Protein AF-Q0Q019-F1 (afdb_monomer_lite)

Organism: Antheraea mylitta (NCBI:txid34739)

Structure (mmCIF, N/CA/C/O backbone):
data_AF-Q0Q019-F1
#
_entry.id   AF-Q0Q019-F1
#
loop_
_atom_site.group_PDB
_atom_site.id
_atom_site.type_symbol
_atom_site.label_atom_id
_atom_site.label_alt_id
_atom_site.label_comp_id
_atom_site.label_asym_id
_atom_site.label_entity_id
_atom_site.label_seq_id
_atom_site.pdbx_PDB_ins_code
_atom_site.Cartn_x
_atom_site.Cartn_y
_atom_site.Cartn_z
_atom_site.occupancy
_atom_site.B_iso_or_equiv
_atom_site.auth_seq_id
_atom_site.auth_comp_id
_atom_site.auth_asym_id
_atom_site.auth_atom_id
_atom_site.pdbx_PDB_model_num
ATOM 1 N N . LYS A 1 1 ? 12.569 -36.682 27.416 1.00 55.84 1 LYS A N 1
ATOM 2 C CA . LYS A 1 1 ? 12.228 -35.273 27.758 1.00 55.84 1 LYS A CA 1
ATOM 3 C C . LYS A 1 1 ? 13.368 -34.296 27.445 1.00 55.84 1 LYS A C 1
ATOM 5 O O . LYS A 1 1 ? 13.055 -33.214 26.987 1.00 55.84 1 LYS A O 1
ATOM 10 N N . ARG A 1 2 ? 14.652 -34.669 27.618 1.00 59.09 2 ARG A N 1
ATOM 11 C CA . ARG A 1 2 ? 15.807 -33.820 27.249 1.00 59.09 2 ARG A CA 1
ATOM 12 C C . ARG A 1 2 ? 15.999 -33.623 25.734 1.00 59.09 2 ARG A C 1
ATOM 14 O O . ARG A 1 2 ? 16.286 -32.507 25.335 1.00 59.09 2 ARG A O 1
ATOM 21 N N . ASP A 1 3 ? 15.743 -34.635 24.900 1.00 66.19 3 ASP A N 1
ATOM 22 C CA . ASP A 1 3 ? 15.914 -34.504 23.437 1.00 66.19 3 ASP A CA 1
ATOM 23 C C . ASP A 1 3 ? 14.976 -33.488 22.771 1.00 66.19 3 ASP A C 1
ATOM 25 O O . ASP A 1 3 ? 15.359 -32.805 21.828 1.00 66.19 3 ASP A O 1
ATOM 29 N N . VAL A 1 4 ? 13.747 -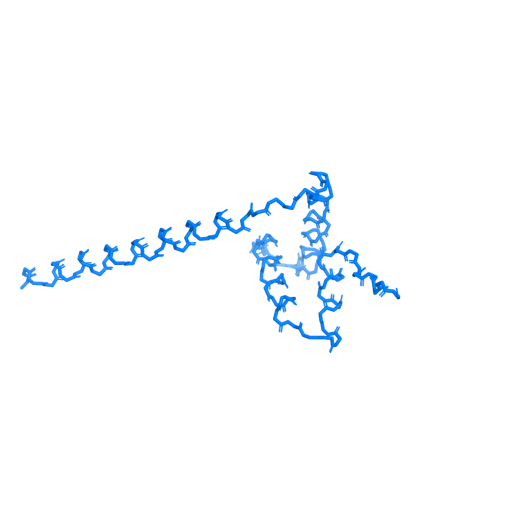33.348 23.275 1.00 68.56 4 VAL A N 1
ATOM 30 C CA . VAL A 1 4 ? 12.730 -32.476 22.662 1.00 68.56 4 VAL A CA 1
ATOM 31 C C . VAL A 1 4 ? 13.080 -30.995 22.834 1.00 68.56 4 VAL A C 1
ATOM 33 O O . VAL A 1 4 ? 12.882 -30.213 21.909 1.00 68.56 4 VAL A O 1
ATOM 36 N N . GLU A 1 5 ? 13.650 -30.604 23.977 1.00 72.69 5 GLU A N 1
ATOM 37 C CA . GLU A 1 5 ? 14.054 -29.209 24.203 1.00 72.69 5 GLU A CA 1
ATOM 38 C C . GLU A 1 5 ? 15.286 -28.819 23.385 1.00 72.69 5 GLU A C 1
ATOM 40 O O . GLU A 1 5 ? 15.359 -27.704 22.872 1.00 72.69 5 GLU A O 1
ATOM 45 N N . THR A 1 6 ? 16.222 -29.751 23.182 1.00 75.19 6 THR A N 1
ATOM 46 C CA . THR A 1 6 ? 17.375 -29.533 22.299 1.00 75.19 6 THR A CA 1
ATOM 47 C C . THR A 1 6 ? 16.938 -29.356 20.843 1.00 75.19 6 THR A C 1
ATOM 49 O O . THR A 1 6 ? 17.438 -28.464 20.157 1.00 75.19 6 THR A O 1
ATOM 52 N N . ILE A 1 7 ? 15.957 -30.143 20.385 1.00 76.56 7 ILE A N 1
ATOM 53 C CA . ILE A 1 7 ? 15.365 -29.986 19.050 1.00 76.56 7 ILE A CA 1
ATOM 54 C C . ILE A 1 7 ? 14.662 -28.629 18.936 1.00 76.56 7 ILE A C 1
ATOM 56 O O . ILE A 1 7 ? 14.887 -27.909 17.967 1.00 76.56 7 ILE A O 1
ATOM 60 N N . TYR A 1 8 ? 13.874 -28.233 19.938 1.00 78.12 8 TYR A N 1
ATOM 61 C CA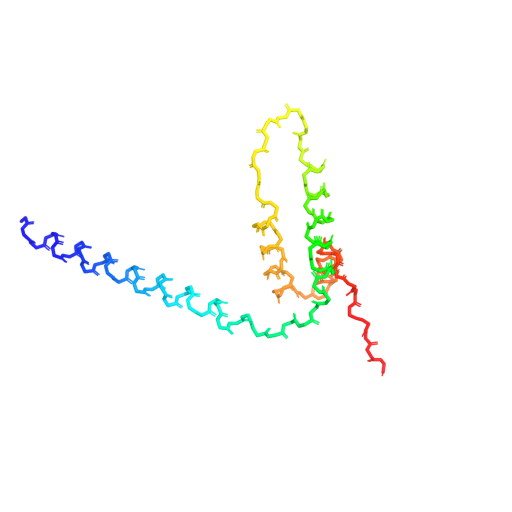 . TYR A 1 8 ? 13.165 -26.953 19.917 1.00 78.12 8 TYR A CA 1
ATOM 62 C C . TYR A 1 8 ? 14.125 -25.762 19.830 1.00 78.12 8 TYR A C 1
ATOM 64 O O . TYR A 1 8 ? 13.926 -24.859 19.021 1.00 78.12 8 TYR A O 1
ATOM 72 N N . HIS A 1 9 ? 15.213 -25.788 20.602 1.00 78.94 9 HIS A N 1
ATOM 73 C CA . HIS A 1 9 ? 16.217 -24.727 20.584 1.00 78.94 9 HIS A CA 1
ATOM 74 C C . HIS A 1 9 ? 16.989 -24.668 19.253 1.00 78.94 9 HIS A C 1
ATOM 76 O O . HIS A 1 9 ? 17.357 -23.587 18.791 1.00 78.94 9 HIS A O 1
ATOM 82 N N . SER A 1 10 ? 17.215 -25.820 18.613 1.00 82.56 10 SER A N 1
ATOM 83 C CA . SER A 1 10 ? 17.845 -25.900 17.291 1.00 82.56 10 SER A CA 1
ATOM 84 C C . SER A 1 10 ? 16.937 -25.333 16.195 1.00 82.56 10 SER A C 1
ATOM 86 O O . SER A 1 10 ? 17.381 -24.516 15.388 1.00 82.56 10 SER A O 1
ATOM 88 N N . VAL A 1 11 ? 15.647 -25.684 16.218 1.00 85.19 11 VAL A N 1
ATOM 89 C CA . VAL A 1 11 ? 14.644 -25.151 15.284 1.00 85.19 11 VAL A CA 1
ATOM 90 C C . VAL A 1 11 ? 14.444 -23.650 15.498 1.00 85.19 11 VAL A C 1
ATOM 92 O O . VAL A 1 11 ? 14.421 -22.897 14.528 1.00 85.19 11 VAL A O 1
ATOM 95 N N . ALA A 1 12 ? 14.374 -23.189 16.748 1.00 86.62 12 ALA A N 1
ATOM 96 C CA . ALA A 1 12 ? 14.251 -21.770 17.071 1.00 86.62 12 ALA A CA 1
ATOM 97 C C . ALA A 1 12 ? 15.443 -20.954 16.544 1.00 86.62 12 ALA A C 1
ATOM 99 O O . ALA A 1 12 ? 15.247 -19.904 15.934 1.00 86.62 12 ALA A O 1
ATOM 100 N N . ASN A 1 13 ? 16.670 -21.464 16.699 1.00 89.12 13 ASN A N 1
ATOM 101 C CA . ASN A 1 13 ? 17.861 -20.825 16.139 1.00 89.12 13 ASN A CA 1
ATOM 102 C C . ASN A 1 13 ? 17.840 -20.804 14.608 1.00 89.12 13 ASN A C 1
ATOM 104 O O . ASN A 1 13 ? 18.221 -19.799 14.015 1.00 89.12 13 ASN A O 1
ATOM 108 N N . LEU A 1 14 ? 17.381 -21.879 13.962 1.00 89.38 14 LEU A N 1
ATOM 109 C CA . LEU A 1 14 ? 17.261 -21.916 12.505 1.00 89.38 14 LEU A CA 1
ATOM 110 C C . LEU A 1 14 ? 16.265 -20.861 12.004 1.00 89.38 14 LEU A C 1
ATOM 112 O O . LEU A 1 14 ? 16.586 -20.102 11.094 1.00 89.38 14 LEU A O 1
ATOM 116 N N . VAL A 1 15 ? 15.090 -20.769 12.633 1.00 89.00 15 VAL A N 1
ATOM 117 C CA . VAL A 1 15 ? 14.074 -19.754 12.312 1.00 89.00 15 VAL A CA 1
ATOM 118 C C . VAL A 1 15 ? 14.630 -18.347 12.522 1.00 89.00 15 VAL A C 1
ATOM 120 O O . VAL A 1 15 ? 14.451 -17.482 11.666 1.00 89.00 15 VAL A O 1
ATOM 123 N N . PHE A 1 16 ? 15.358 -18.125 13.618 1.00 88.31 16 PHE A N 1
ATOM 124 C CA . PHE A 1 16 ? 15.992 -16.842 13.902 1.00 88.31 16 PHE A CA 1
ATOM 125 C C . PHE A 1 16 ? 17.018 -16.460 12.828 1.00 88.31 16 PHE A C 1
ATOM 127 O O . PHE A 1 16 ? 16.960 -15.356 12.294 1.00 88.31 16 PHE A O 1
ATOM 134 N N . VAL A 1 17 ? 17.911 -17.380 12.449 1.00 90.56 17 VAL A N 1
ATOM 135 C CA . VAL A 1 17 ? 18.922 -17.143 11.406 1.00 90.56 17 VAL A CA 1
ATOM 136 C C . VAL A 1 17 ? 18.265 -16.845 10.061 1.00 90.56 17 VAL A C 1
ATOM 138 O O . VAL A 1 17 ? 18.640 -15.872 9.41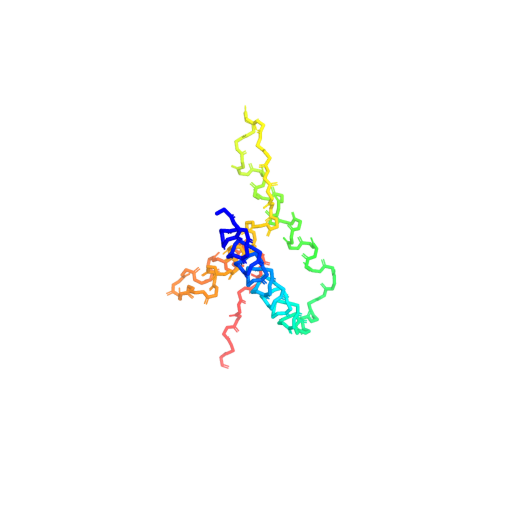2 1.00 90.56 17 VAL A O 1
ATOM 141 N N . VAL A 1 18 ? 17.252 -17.618 9.661 1.00 89.25 18 VAL A N 1
ATOM 142 C CA . VAL A 1 18 ? 16.508 -17.376 8.414 1.00 89.25 18 VAL A CA 1
ATOM 143 C C . VAL A 1 18 ? 15.846 -15.998 8.434 1.00 89.25 18 VAL A C 1
ATOM 145 O O . VAL A 1 18 ? 15.939 -15.259 7.455 1.00 89.25 18 VAL A O 1
ATOM 148 N N . SER A 1 19 ? 15.236 -15.613 9.557 1.00 83.31 19 SER A N 1
ATOM 149 C CA . SER A 1 19 ? 14.589 -14.309 9.705 1.00 83.31 19 SER A CA 1
ATOM 150 C C . SER A 1 19 ? 15.589 -13.149 9.649 1.00 83.31 19 SER A C 1
ATOM 152 O O . SER A 1 19 ? 15.304 -12.126 9.028 1.00 83.31 19 SER A O 1
ATOM 154 N N . VAL A 1 20 ? 16.768 -13.300 10.261 1.00 86.38 20 VAL A N 1
ATOM 155 C CA . VAL A 1 20 ? 17.840 -12.291 10.232 1.00 86.38 20 VAL A CA 1
ATOM 156 C C . VAL A 1 20 ? 18.429 -12.156 8.830 1.00 86.38 20 VAL A C 1
ATOM 158 O O . VAL A 1 20 ? 18.610 -11.037 8.356 1.00 86.38 20 VAL A O 1
ATOM 161 N N . VAL A 1 21 ? 18.684 -13.270 8.136 1.00 86.00 21 VAL A N 1
ATOM 162 C CA . VAL A 1 21 ? 19.178 -13.257 6.750 1.00 86.00 21 VAL A CA 1
ATOM 163 C C . VAL A 1 21 ? 18.160 -12.596 5.825 1.00 86.00 21 VAL A C 1
ATOM 165 O O . VAL A 1 21 ? 18.536 -11.721 5.050 1.00 86.00 21 VAL A O 1
ATOM 168 N N . LEU A 1 22 ? 16.872 -12.932 5.952 1.00 80.19 22 LEU A N 1
ATOM 169 C CA . LEU A 1 22 ? 15.808 -12.293 5.178 1.00 80.19 22 LEU A CA 1
ATOM 170 C C . LEU A 1 22 ? 15.782 -10.777 5.421 1.00 80.19 22 LEU A C 1
ATOM 172 O O . LEU A 1 22 ? 15.785 -9.998 4.469 1.00 80.19 22 LEU A O 1
ATOM 176 N N . PHE A 1 23 ? 15.843 -10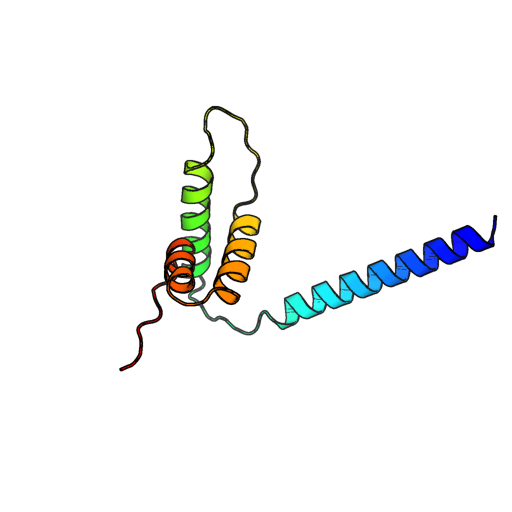.350 6.684 1.00 78.19 23 PHE A N 1
ATOM 177 C CA . PHE A 1 23 ? 15.874 -8.932 7.034 1.00 78.19 23 PHE A CA 1
ATOM 178 C C . PHE A 1 23 ? 17.102 -8.218 6.452 1.00 78.19 23 PHE A C 1
ATOM 180 O O . PHE A 1 23 ? 16.967 -7.150 5.863 1.00 78.19 23 PHE A O 1
ATOM 187 N N . LEU A 1 24 ? 18.289 -8.825 6.537 1.00 75.12 24 LEU A N 1
ATOM 188 C CA . LEU A 1 24 ? 19.516 -8.280 5.949 1.00 75.12 24 LEU A CA 1
ATOM 189 C C . LEU A 1 24 ? 19.413 -8.161 4.424 1.00 75.12 24 LEU A C 1
ATOM 191 O O . LEU A 1 24 ? 19.784 -7.129 3.868 1.00 75.12 24 LEU A O 1
ATOM 195 N N . THR A 1 25 ? 18.856 -9.167 3.743 1.00 67.88 25 THR A N 1
ATOM 196 C CA . THR A 1 25 ? 18.645 -9.099 2.288 1.00 67.88 25 THR A CA 1
ATOM 197 C C . THR A 1 25 ? 17.645 -8.011 1.890 1.00 67.88 25 THR A C 1
ATOM 199 O O . THR A 1 25 ? 17.817 -7.388 0.847 1.00 67.88 25 THR A O 1
ATOM 202 N N . LEU A 1 26 ? 16.641 -7.711 2.722 1.00 65.69 26 LEU A N 1
ATOM 203 C CA . LEU A 1 26 ? 15.719 -6.595 2.485 1.00 65.69 26 LEU A CA 1
ATOM 204 C C . LEU A 1 26 ? 16.407 -5.230 2.637 1.00 65.69 26 LEU A C 1
ATOM 206 O O . LEU A 1 26 ? 16.152 -4.337 1.836 1.00 65.69 26 LEU A O 1
ATOM 210 N N . GLN A 1 27 ? 17.309 -5.079 3.613 1.00 63.84 27 GLN A N 1
ATOM 211 C CA . GLN A 1 27 ? 18.053 -3.829 3.830 1.00 63.84 27 GLN A CA 1
ATOM 212 C C . GLN A 1 27 ? 19.052 -3.545 2.697 1.00 63.84 27 GLN A C 1
ATOM 214 O O . GLN A 1 27 ? 19.174 -2.408 2.252 1.00 63.84 27 GLN A O 1
ATOM 219 N N . VAL A 1 28 ? 19.745 -4.572 2.189 1.00 59.25 28 VAL A N 1
ATOM 220 C CA . VAL A 1 28 ? 20.753 -4.417 1.116 1.00 59.25 28 VAL A CA 1
ATOM 221 C C . VAL A 1 28 ? 20.113 -4.079 -0.239 1.00 59.25 28 VAL A C 1
ATOM 223 O O . VAL A 1 28 ? 20.712 -3.373 -1.049 1.00 59.25 28 VAL A O 1
ATOM 226 N N . ASN A 1 29 ? 18.867 -4.502 -0.472 1.00 55.91 29 ASN A N 1
ATOM 227 C CA . ASN A 1 29 ? 18.103 -4.118 -1.662 1.00 55.91 29 ASN A CA 1
ATOM 228 C C . ASN A 1 29 ? 17.544 -2.688 -1.602 1.00 55.91 29 ASN A C 1
ATOM 230 O O . ASN A 1 29 ? 17.001 -2.216 -2.599 1.00 55.91 29 ASN A O 1
ATOM 234 N N . HIS A 1 30 ? 17.728 -1.959 -0.495 1.00 50.53 30 HIS A N 1
ATOM 235 C CA . HIS A 1 30 ? 17.506 -0.513 -0.444 1.00 50.53 30 HIS A CA 1
ATOM 236 C C . HIS A 1 30 ? 18.676 0.234 -1.117 1.00 50.53 30 HIS A C 1
ATOM 238 O O . HIS A 1 30 ? 19.280 1.150 -0.560 1.00 50.53 30 HIS A O 1
ATOM 244 N N . SER A 1 31 ? 19.029 -0.206 -2.327 1.00 44.62 31 SER A N 1
ATOM 245 C CA . SER A 1 31 ? 19.939 0.506 -3.214 1.00 44.62 31 SER A CA 1
ATOM 246 C C . SER A 1 31 ? 19.274 1.808 -3.645 1.00 44.62 31 SER A C 1
ATOM 248 O O . SER A 1 31 ? 18.091 1.823 -3.978 1.00 44.62 31 SER A O 1
ATOM 250 N N . GLU A 1 32 ? 20.049 2.887 -3.576 1.00 51.19 32 GLU A N 1
ATOM 251 C CA . GLU A 1 32 ? 19.698 4.281 -3.843 1.00 51.19 32 GLU A CA 1
ATOM 252 C C . GLU A 1 32 ? 18.590 4.471 -4.883 1.00 51.19 32 GLU A C 1
ATOM 254 O O . GLU A 1 32 ? 18.829 4.616 -6.081 1.00 51.19 32 GLU A O 1
ATOM 259 N N . VAL A 1 33 ? 17.359 4.593 -4.402 1.00 52.47 33 VAL A N 1
ATOM 260 C CA . VAL A 1 33 ? 16.378 5.391 -5.110 1.00 52.47 33 VAL A CA 1
ATOM 261 C C . VAL A 1 33 ? 16.481 6.781 -4.505 1.00 52.47 33 VAL A C 1
ATOM 263 O O . VAL A 1 33 ? 15.826 7.087 -3.512 1.00 52.47 33 VAL A O 1
ATOM 266 N N . ILE A 1 34 ? 17.323 7.636 -5.094 1.00 49.16 34 ILE A N 1
ATOM 267 C CA . ILE A 1 34 ? 17.218 9.090 -4.905 1.00 49.16 34 ILE A CA 1
ATOM 268 C C . ILE A 1 34 ? 15.933 9.532 -5.628 1.00 49.16 34 ILE A C 1
ATOM 270 O O . ILE A 1 34 ? 15.952 10.201 -6.656 1.00 49.16 34 ILE A O 1
ATOM 274 N N . MET A 1 35 ? 14.785 9.071 -5.134 1.00 52.31 35 MET A N 1
ATOM 275 C CA . MET A 1 35 ? 13.510 9.728 -5.358 1.00 52.31 35 MET A CA 1
ATOM 276 C C . MET A 1 35 ? 13.492 10.895 -4.389 1.00 52.31 35 MET A C 1
ATOM 278 O O . MET A 1 35 ? 13.814 10.725 -3.214 1.00 52.31 35 MET A O 1
ATOM 282 N N . ASP A 1 36 ? 13.164 12.074 -4.914 1.00 54.53 36 ASP A N 1
ATOM 283 C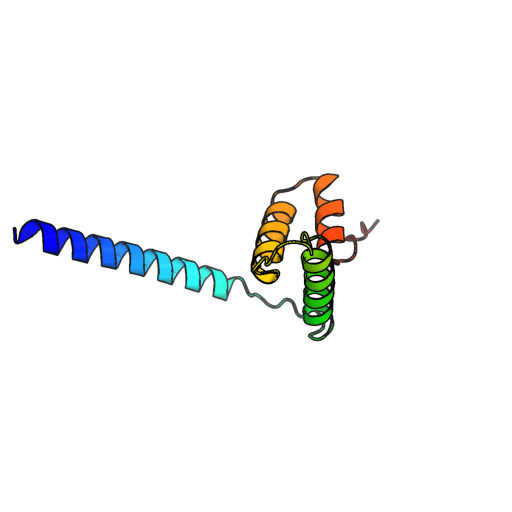 CA . ASP A 1 36 ? 13.018 13.313 -4.158 1.00 54.53 36 ASP A CA 1
ATOM 284 C C . ASP A 1 36 ? 12.434 13.016 -2.769 1.00 54.53 36 ASP A C 1
ATOM 286 O O . ASP A 1 36 ? 11.339 12.460 -2.654 1.00 54.53 36 ASP A O 1
ATOM 290 N N . ALA A 1 37 ? 13.189 13.327 -1.711 1.00 56.28 37 ALA A N 1
ATOM 291 C CA . ALA A 1 37 ? 12.865 12.926 -0.339 1.00 56.28 37 ALA A CA 1
ATOM 292 C C . ALA A 1 37 ? 11.500 13.462 0.136 1.00 56.28 37 ALA A C 1
ATOM 294 O O . ALA A 1 37 ? 10.993 13.048 1.174 1.00 56.28 37 ALA A O 1
ATOM 295 N N . LYS A 1 38 ? 10.894 14.375 -0.630 1.00 58.44 38 LYS A N 1
ATOM 296 C CA . LYS A 1 38 ? 9.540 14.898 -0.455 1.00 58.44 38 LYS A CA 1
ATOM 297 C C . LYS A 1 38 ? 8.486 14.156 -1.290 1.00 58.44 38 LYS A C 1
ATOM 299 O O . LYS A 1 38 ? 7.347 14.027 -0.840 1.00 58.44 38 LYS A O 1
ATOM 304 N N . ALA A 1 39 ? 8.845 13.637 -2.462 1.00 61.75 39 ALA A N 1
ATOM 305 C CA . ALA A 1 39 ? 7.948 12.891 -3.339 1.00 61.75 39 ALA A CA 1
ATOM 306 C C . ALA A 1 39 ? 7.499 11.560 -2.721 1.00 61.75 39 ALA A C 1
ATOM 308 O O . ALA A 1 39 ? 6.317 11.238 -2.795 1.00 61.75 39 ALA A O 1
ATOM 309 N N . MET A 1 40 ? 8.396 10.827 -2.051 1.00 64.38 40 MET A N 1
ATOM 310 C CA . MET A 1 40 ? 8.044 9.544 -1.427 1.00 64.38 40 MET A CA 1
ATOM 311 C C . MET A 1 40 ? 7.072 9.713 -0.240 1.00 64.38 40 MET A C 1
ATOM 313 O O . MET A 1 40 ? 6.001 9.111 -0.282 1.00 64.38 40 MET A O 1
ATOM 317 N N . PRO A 1 41 ? 7.322 10.582 0.763 1.00 68.12 41 PRO A N 1
ATOM 318 C CA . PRO A 1 41 ? 6.337 10.851 1.813 1.00 68.12 41 PRO A CA 1
ATOM 319 C C . PRO A 1 41 ? 5.007 11.381 1.272 1.00 68.12 41 PRO A C 1
ATOM 321 O O . PRO A 1 41 ? 3.955 11.048 1.810 1.00 68.12 41 PRO A O 1
ATOM 324 N N . SER A 1 42 ? 5.033 12.184 0.201 1.00 72.00 42 SER A N 1
ATOM 325 C CA . SER A 1 42 ? 3.816 12.694 -0.438 1.00 72.00 42 SER A CA 1
ATOM 326 C C . SER A 1 42 ? 3.022 11.597 -1.153 1.00 72.00 42 SER A C 1
ATOM 328 O O . SER A 1 42 ? 1.794 11.611 -1.089 1.00 72.00 42 SER A O 1
ATOM 330 N N . ALA A 1 43 ? 3.691 10.661 -1.830 1.00 71.19 43 ALA A N 1
ATOM 331 C CA . ALA A 1 43 ? 3.052 9.522 -2.486 1.00 71.19 43 ALA A CA 1
ATOM 332 C C . ALA A 1 43 ? 2.450 8.561 -1.451 1.00 71.19 43 ALA A C 1
ATOM 334 O O . ALA A 1 43 ? 1.271 8.228 -1.555 1.00 71.19 43 ALA A O 1
ATOM 335 N N . ILE A 1 44 ? 3.202 8.237 -0.392 1.00 72.88 44 ILE A N 1
ATOM 336 C CA . ILE A 1 44 ? 2.738 7.414 0.737 1.00 72.88 44 ILE A CA 1
ATOM 337 C C . ILE A 1 44 ? 1.534 8.071 1.418 1.00 72.88 44 ILE A C 1
ATOM 339 O O . ILE A 1 44 ? 0.523 7.420 1.667 1.00 72.88 44 ILE A O 1
ATOM 343 N N . ALA A 1 45 ? 1.600 9.376 1.700 1.00 77.38 45 ALA A N 1
ATOM 344 C CA . ALA A 1 45 ? 0.487 10.104 2.304 1.00 77.38 45 ALA A CA 1
ATOM 345 C C . ALA A 1 45 ? -0.746 10.132 1.386 1.00 77.38 45 ALA A C 1
ATOM 347 O O . ALA A 1 45 ? -1.868 9.963 1.861 1.00 77.38 45 ALA A O 1
ATOM 348 N N . GLY A 1 46 ? -0.547 10.304 0.075 1.00 80.00 46 GLY A N 1
ATOM 349 C CA . GLY A 1 46 ? -1.620 10.289 -0.917 1.00 80.00 46 GLY A CA 1
ATOM 350 C C . GLY A 1 46 ? -2.290 8.921 -1.051 1.00 80.00 46 GLY A C 1
ATOM 351 O O . GLY A 1 46 ? -3.519 8.837 -1.042 1.00 80.00 46 GLY A O 1
ATOM 352 N N . PHE A 1 47 ? -1.496 7.852 -1.131 1.00 82.19 47 PHE A N 1
ATOM 353 C CA . PHE A 1 47 ? -1.988 6.477 -1.152 1.00 82.19 47 PHE A CA 1
ATOM 354 C C . PHE A 1 47 ? -2.701 6.130 0.157 1.00 82.19 47 PHE A C 1
ATOM 356 O O . PHE A 1 47 ? -3.834 5.662 0.128 1.00 82.19 47 PHE A O 1
ATOM 363 N N . SER A 1 48 ? -2.092 6.447 1.301 1.00 81.25 48 SER A N 1
ATOM 364 C CA . SER A 1 48 ? -2.649 6.202 2.633 1.00 81.25 48 SER A CA 1
ATOM 365 C C . SER A 1 48 ? -3.988 6.900 2.851 1.00 81.25 48 SER A C 1
ATOM 367 O O . SER A 1 48 ? -4.949 6.272 3.290 1.00 81.25 48 SER A O 1
ATOM 369 N N . ALA A 1 49 ? -4.097 8.175 2.471 1.00 82.31 49 ALA A N 1
ATOM 370 C CA . ALA A 1 49 ? -5.349 8.914 2.573 1.00 82.31 49 ALA A CA 1
ATOM 371 C C . ALA A 1 49 ? -6.452 8.308 1.691 1.00 82.31 49 ALA A C 1
ATOM 373 O O . ALA A 1 49 ? -7.586 8.172 2.148 1.00 82.31 49 ALA A O 1
ATOM 374 N N . LYS A 1 50 ? -6.131 7.910 0.450 1.00 83.38 50 LYS A N 1
ATOM 375 C CA . LYS A 1 50 ? -7.086 7.222 -0.434 1.00 83.38 50 LYS A CA 1
ATOM 376 C C . LYS A 1 50 ? -7.498 5.871 0.140 1.00 83.38 50 LYS A C 1
ATOM 378 O O . LYS A 1 50 ? -8.687 5.609 0.255 1.00 83.38 50 LYS A O 1
ATOM 383 N N . PHE A 1 51 ? -6.530 5.062 0.561 1.00 83.56 51 PHE A N 1
ATOM 384 C CA . PHE A 1 51 ? -6.756 3.745 1.146 1.00 83.56 51 PHE A CA 1
ATOM 385 C C . PHE A 1 51 ? -7.676 3.827 2.368 1.00 83.56 51 PHE A C 1
ATOM 387 O O . PHE A 1 51 ? -8.692 3.146 2.415 1.00 83.56 51 PHE A O 1
ATOM 394 N N . CYS A 1 52 ? -7.387 4.728 3.309 1.00 80.31 52 CYS A N 1
ATOM 395 C CA . CYS A 1 52 ? -8.221 4.938 4.490 1.00 80.31 52 CYS A CA 1
ATOM 396 C C . CYS A 1 52 ? -9.603 5.522 4.163 1.00 80.31 52 CYS A C 1
ATOM 398 O O . CYS A 1 52 ? -10.556 5.263 4.891 1.00 80.31 52 CYS A O 1
ATOM 400 N N . ASN A 1 53 ? -9.738 6.314 3.095 1.00 83.62 53 ASN A N 1
ATOM 401 C CA . ASN A 1 53 ? -11.028 6.867 2.685 1.00 83.62 53 ASN A CA 1
ATOM 402 C C . ASN A 1 53 ? -11.949 5.826 2.029 1.00 83.62 53 ASN A C 1
ATOM 404 O O . ASN A 1 53 ? -13.165 5.957 2.151 1.00 83.62 53 ASN A O 1
ATOM 408 N N . GLU A 1 54 ? -11.375 4.823 1.362 1.00 84.19 54 GLU A N 1
ATOM 409 C CA . GLU A 1 54 ? -12.103 3.673 0.803 1.00 84.19 54 GLU A CA 1
ATOM 410 C C . GLU A 1 54 ? -12.502 2.644 1.875 1.00 84.19 54 GLU A C 1
ATOM 412 O O . GLU A 1 54 ? -13.339 1.775 1.624 1.00 84.19 54 GLU A O 1
ATOM 417 N N . LEU A 1 55 ? -11.935 2.727 3.085 1.00 82.50 55 LEU A N 1
ATOM 418 C CA . LEU A 1 55 ? -12.381 1.897 4.199 1.00 82.50 55 LEU A CA 1
ATOM 419 C C . LEU A 1 55 ? -13.769 2.328 4.675 1.00 82.50 55 LEU A C 1
ATOM 421 O O . LEU A 1 55 ? -14.112 3.511 4.726 1.00 82.50 55 LEU A O 1
ATOM 425 N N . ASP A 1 56 ? -14.566 1.334 5.055 1.00 77.12 56 ASP A N 1
ATOM 426 C CA . ASP A 1 56 ? -15.917 1.529 5.565 1.00 77.12 56 ASP A CA 1
ATOM 427 C C . ASP A 1 56 ? -15.896 2.354 6.860 1.00 77.12 56 ASP A C 1
ATOM 429 O O . ASP A 1 56 ? -15.583 1.852 7.938 1.00 77.12 56 ASP A O 1
ATOM 433 N N . LYS A 1 57 ? -16.278 3.629 6.744 1.00 77.06 57 LYS A N 1
ATOM 434 C CA . LYS A 1 57 ? -16.305 4.607 7.843 1.00 77.06 57 LYS A CA 1
ATOM 435 C C . LYS A 1 57 ? -17.334 4.282 8.927 1.00 77.06 57 LYS A C 1
ATOM 437 O O . LYS A 1 57 ? -17.335 4.934 9.966 1.00 77.06 57 LYS A O 1
ATOM 442 N N . SER A 1 58 ? -18.226 3.318 8.686 1.00 80.50 58 SER A N 1
ATOM 443 C CA . SER A 1 58 ? -19.179 2.839 9.691 1.00 80.50 58 SER A CA 1
ATOM 444 C C . SER A 1 58 ? -18.573 1.821 10.662 1.00 80.50 58 SER A C 1
ATOM 446 O O . SER A 1 58 ? -19.234 1.444 11.631 1.00 80.50 58 SER A O 1
ATOM 448 N N . LYS A 1 59 ? -17.330 1.375 10.421 1.00 73.62 59 LYS A N 1
ATOM 449 C CA . LYS A 1 59 ? -16.611 0.418 11.265 1.00 73.62 59 LYS A CA 1
ATOM 450 C C . LYS A 1 59 ? -15.261 0.977 11.704 1.00 73.62 59 LYS A C 1
ATOM 452 O O . LYS A 1 59 ? -14.547 1.593 10.918 1.00 73.62 59 LYS A O 1
ATOM 457 N N . ASP A 1 60 ? -14.878 0.685 12.942 1.00 73.31 60 ASP A N 1
ATOM 458 C CA . ASP A 1 60 ? -13.534 0.977 13.437 1.00 73.31 60 ASP A CA 1
ATOM 459 C C . ASP A 1 60 ? -12.534 -0.004 12.812 1.00 73.31 60 ASP A C 1
ATOM 461 O O . ASP A 1 60 ? -12.361 -1.135 13.271 1.00 73.31 60 ASP A O 1
ATOM 465 N N . VAL A 1 61 ? -11.896 0.417 11.719 1.00 72.94 61 VAL A N 1
ATOM 466 C CA . VAL A 1 61 ? -10.909 -0.388 10.994 1.00 72.94 61 VAL A CA 1
ATOM 467 C C . VAL A 1 61 ? -9.504 0.117 11.305 1.00 72.94 61 VAL A C 1
ATOM 469 O O . VAL A 1 61 ? -9.108 1.205 10.891 1.00 72.94 61 VAL A O 1
ATOM 472 N N . VAL A 1 62 ? -8.716 -0.707 11.997 1.00 75.56 62 VAL A N 1
ATOM 473 C CA . VAL A 1 62 ? -7.271 -0.495 12.127 1.00 75.56 62 VAL A CA 1
ATOM 474 C C . VAL A 1 62 ? -6.597 -1.119 10.914 1.00 75.56 62 VAL A C 1
ATOM 476 O O . VAL A 1 62 ? -6.692 -2.324 10.689 1.00 75.56 62 VAL A O 1
ATOM 479 N N . CYS A 1 63 ? -5.911 -0.302 10.125 1.00 73.69 63 CYS A N 1
ATOM 480 C CA . CYS A 1 63 ? -5.190 -0.758 8.947 1.00 73.69 63 CYS A CA 1
ATOM 481 C C . CYS A 1 63 ? -3.768 -0.191 8.915 1.00 73.69 63 CYS A C 1
ATOM 483 O O . CYS A 1 63 ? -3.470 0.817 9.553 1.00 73.69 63 CYS A O 1
ATOM 485 N N . SER A 1 64 ? -2.888 -0.854 8.161 1.00 81.06 64 SER A N 1
ATOM 486 C CA . SER A 1 64 ? -1.535 -0.373 7.878 1.00 81.06 64 SER A CA 1
ATOM 487 C C . SER A 1 64 ? -1.433 -0.010 6.396 1.00 81.06 64 SER A C 1
ATOM 489 O O . SER A 1 64 ? -1.206 -0.899 5.569 1.00 81.06 64 SER A O 1
ATOM 491 N N . PRO A 1 65 ? -1.584 1.279 6.041 1.00 77.12 65 PRO A N 1
ATOM 492 C CA . PRO A 1 65 ? -1.435 1.743 4.664 1.00 77.12 65 PRO A CA 1
ATOM 493 C C . PRO A 1 65 ? -0.075 1.379 4.063 1.00 77.12 65 PRO A C 1
ATOM 495 O O . PRO A 1 65 ? 0.007 0.988 2.904 1.00 77.12 65 PRO A O 1
ATOM 498 N N . LEU A 1 66 ? 0.976 1.399 4.889 1.0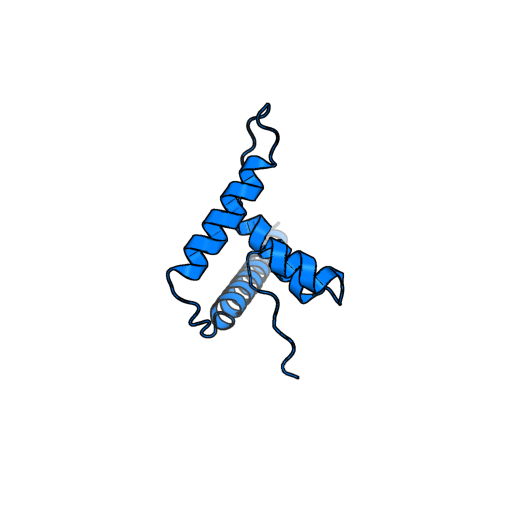0 77.69 66 LEU A N 1
ATOM 499 C CA . LEU A 1 66 ? 2.335 1.026 4.497 1.00 77.69 66 LEU A CA 1
ATOM 500 C C . LEU A 1 66 ? 2.429 -0.444 4.046 1.00 77.69 66 LEU A C 1
ATOM 502 O O . LEU A 1 66 ? 3.097 -0.764 3.066 1.00 77.69 66 LEU A O 1
ATOM 506 N N . SER A 1 67 ? 1.742 -1.354 4.745 1.00 79.06 67 SER A N 1
ATOM 507 C CA . SER A 1 67 ? 1.720 -2.771 4.365 1.00 79.06 67 SER A CA 1
ATOM 508 C C . SER A 1 67 ? 0.945 -3.003 3.068 1.00 79.06 67 SER A C 1
ATOM 510 O O . SER A 1 67 ? 1.329 -3.867 2.281 1.00 79.06 67 SER A O 1
ATOM 512 N N . ALA A 1 68 ? -0.145 -2.262 2.851 1.00 82.94 68 ALA A N 1
ATOM 513 C CA . ALA A 1 68 ? -0.933 -2.354 1.626 1.00 82.94 68 ALA A CA 1
ATOM 514 C C . ALA A 1 68 ? -0.135 -1.857 0.412 1.00 82.94 68 ALA A C 1
ATOM 516 O O . ALA A 1 68 ? -0.149 -2.500 -0.634 1.00 82.94 68 ALA A O 1
ATOM 517 N N . GLU A 1 69 ? 0.616 -0.769 0.575 1.00 81.75 69 GLU A N 1
ATOM 518 C CA . GLU A 1 69 ? 1.502 -0.225 -0.453 1.00 81.75 69 GLU A CA 1
ATOM 519 C C . GLU A 1 69 ? 2.600 -1.222 -0.847 1.00 81.75 69 GLU A C 1
ATOM 521 O O . GLU A 1 69 ? 2.810 -1.475 -2.031 1.00 81.75 69 GLU A O 1
ATOM 526 N N . TYR A 1 70 ? 3.251 -1.858 0.133 1.00 78.19 70 TYR A N 1
ATOM 527 C CA . TYR A 1 70 ? 4.301 -2.844 -0.133 1.00 78.19 70 TYR A CA 1
ATOM 528 C C . TYR A 1 70 ? 3.776 -4.060 -0.906 1.00 78.19 70 TYR A C 1
ATOM 530 O O . TYR A 1 70 ? 4.383 -4.493 -1.886 1.00 78.19 70 TYR A O 1
ATOM 538 N N . LEU A 1 71 ? 2.613 -4.590 -0.513 1.00 81.81 71 LEU A N 1
ATOM 539 C CA . LEU A 1 71 ? 1.962 -5.677 -1.245 1.00 81.81 71 LEU A CA 1
ATOM 540 C C . LEU A 1 71 ? 1.581 -5.247 -2.664 1.00 81.81 71 LEU A C 1
ATOM 542 O O . LEU A 1 71 ? 1.800 -5.999 -3.611 1.00 81.81 71 LEU A O 1
ATOM 546 N N . LEU A 1 72 ? 1.061 -4.032 -2.829 1.00 81.31 72 LEU A N 1
ATOM 547 C CA . LEU A 1 72 ? 0.704 -3.487 -4.134 1.00 81.31 72 LEU A CA 1
ATOM 548 C C . LEU A 1 72 ? 1.938 -3.291 -5.033 1.00 81.31 72 LEU A C 1
ATOM 550 O O . LEU A 1 72 ? 1.869 -3.567 -6.230 1.00 81.31 72 LEU A O 1
ATOM 554 N N . ALA A 1 73 ? 3.085 -2.909 -4.470 1.00 81.25 73 ALA A N 1
ATOM 555 C CA . ALA A 1 73 ? 4.358 -2.818 -5.183 1.00 81.25 73 ALA A CA 1
ATOM 556 C C . ALA A 1 73 ? 4.877 -4.196 -5.623 1.00 81.25 73 ALA A C 1
ATOM 558 O O . ALA A 1 73 ? 5.302 -4.356 -6.767 1.00 81.25 73 ALA A O 1
ATOM 559 N N . LEU A 1 74 ? 4.780 -5.215 -4.762 1.00 82.44 74 LEU A N 1
ATOM 560 C CA . LEU A 1 74 ? 5.125 -6.595 -5.124 1.00 82.44 74 LEU A CA 1
ATOM 561 C C . LEU A 1 74 ? 4.213 -7.143 -6.231 1.00 82.44 74 LEU A C 1
ATOM 563 O O . LEU A 1 74 ? 4.691 -7.794 -7.158 1.00 82.44 74 LEU A O 1
ATOM 567 N N . LEU A 1 75 ? 2.912 -6.847 -6.168 1.00 80.94 75 LEU A N 1
ATOM 568 C CA . LEU A 1 75 ? 1.959 -7.206 -7.220 1.00 80.94 75 LEU A CA 1
ATOM 569 C C . LEU A 1 75 ? 2.282 -6.490 -8.531 1.00 80.94 75 LEU A C 1
ATOM 571 O O . LEU A 1 75 ? 2.288 -7.123 -9.581 1.00 80.94 75 LEU A O 1
ATOM 575 N N . THR A 1 76 ? 2.612 -5.200 -8.469 1.00 81.94 76 THR A N 1
ATOM 576 C CA . THR A 1 76 ? 3.064 -4.423 -9.631 1.00 81.94 76 THR A CA 1
ATOM 577 C C . THR A 1 76 ? 4.303 -5.048 -10.271 1.00 81.94 76 THR A C 1
ATOM 579 O O . THR A 1 76 ? 4.361 -5.172 -11.490 1.00 81.94 76 THR A O 1
ATOM 582 N N . LEU A 1 77 ? 5.272 -5.488 -9.461 1.00 79.62 77 LEU A N 1
ATOM 583 C CA . LEU A 1 77 ? 6.506 -6.119 -9.934 1.00 79.62 77 LEU A CA 1
ATOM 584 C C . LEU A 1 77 ? 6.249 -7.443 -10.672 1.00 79.62 77 LEU A C 1
ATOM 586 O O . LEU A 1 77 ? 6.951 -7.750 -11.632 1.00 79.62 77 LEU A O 1
ATOM 590 N N . GLY A 1 78 ? 5.260 -8.223 -10.224 1.00 77.56 78 GLY A N 1
ATOM 591 C CA . GLY A 1 78 ? 4.869 -9.490 -10.850 1.00 77.56 78 GLY A CA 1
ATOM 592 C C . GLY A 1 78 ? 3.822 -9.364 -11.963 1.00 77.56 78 GLY A C 1
ATOM 593 O O . GLY A 1 78 ? 3.536 -10.352 -12.637 1.00 77.56 78 GLY A O 1
ATOM 594 N N . ALA A 1 79 ? 3.226 -8.185 -12.146 1.00 83.12 79 ALA A N 1
ATOM 595 C CA . ALA A 1 79 ? 2.195 -7.942 -13.145 1.00 83.12 79 ALA A CA 1
ATOM 596 C C . ALA A 1 79 ? 2.795 -7.587 -14.511 1.00 83.12 79 ALA A C 1
ATOM 598 O O . ALA A 1 79 ? 3.799 -6.885 -14.610 1.00 83.12 79 ALA A O 1
ATOM 599 N N . THR A 1 80 ? 2.119 -8.022 -15.571 1.00 79.19 80 THR A N 1
ATOM 600 C CA . THR A 1 80 ? 2.392 -7.633 -16.961 1.00 79.19 80 THR A CA 1
ATOM 601 C C . THR A 1 80 ? 1.336 -6.642 -17.459 1.00 79.19 80 THR A C 1
ATOM 603 O O . THR A 1 80 ? 0.258 -6.518 -16.866 1.00 79.19 80 THR A O 1
ATOM 606 N N . ASP A 1 81 ? 1.616 -5.922 -18.546 1.00 80.62 81 ASP A N 1
ATOM 607 C CA . ASP A 1 81 ? 0.650 -5.005 -19.166 1.00 80.62 81 ASP A CA 1
ATOM 608 C C . ASP A 1 81 ? -0.659 -5.738 -19.525 1.00 80.62 81 ASP A C 1
ATOM 610 O O . ASP A 1 81 ? -0.593 -6.836 -20.088 1.00 80.62 81 ASP A O 1
ATOM 614 N N . PRO A 1 82 ? -1.859 -5.199 -19.206 1.00 79.00 82 PRO A N 1
ATOM 615 C CA . PRO A 1 82 ? -2.181 -3.831 -18.762 1.00 79.00 82 PRO A CA 1
ATOM 616 C C . PRO A 1 82 ? -2.249 -3.617 -17.236 1.00 79.00 82 PRO A C 1
ATOM 618 O O . PRO A 1 82 ? -2.366 -2.481 -16.778 1.00 79.00 82 PRO A O 1
ATOM 621 N N . ALA A 1 83 ? -2.186 -4.683 -16.434 1.00 81.31 83 ALA A N 1
ATOM 622 C CA . ALA A 1 83 ? -2.331 -4.592 -14.979 1.00 81.31 83 ALA A CA 1
ATOM 623 C C . ALA A 1 83 ? -1.165 -3.829 -14.328 1.00 81.31 83 ALA A C 1
ATOM 625 O O . ALA A 1 83 ? -1.371 -3.097 -13.364 1.00 81.31 83 ALA A O 1
ATOM 626 N N . HIS A 1 84 ? 0.041 -3.942 -14.888 1.00 79.31 84 HIS A N 1
ATOM 627 C CA . HIS A 1 84 ? 1.227 -3.228 -14.413 1.00 79.31 84 HIS A CA 1
ATOM 628 C C . HIS A 1 84 ? 1.016 -1.703 -14.327 1.00 79.31 84 HIS A C 1
ATOM 630 O O . HIS A 1 84 ? 1.317 -1.089 -13.301 1.00 79.31 84 HIS A O 1
ATOM 636 N N . ASN A 1 85 ? 0.425 -1.096 -15.363 1.00 78.88 85 ASN A N 1
ATOM 637 C CA . ASN A 1 85 ? 0.253 0.359 -15.440 1.00 78.88 85 ASN A CA 1
ATOM 638 C C . ASN A 1 85 ? -0.832 0.877 -14.490 1.00 78.88 85 ASN A C 1
ATOM 640 O O . ASN A 1 85 ? -0.650 1.919 -13.859 1.00 78.88 85 ASN A O 1
ATOM 644 N N . GLU A 1 86 ? -1.931 0.139 -14.317 1.00 80.69 86 GLU A N 1
ATOM 645 C CA . GLU A 1 86 ? -2.976 0.510 -13.353 1.00 80.69 86 GLU A CA 1
ATOM 646 C C . GLU A 1 86 ? -2.487 0.402 -11.901 1.00 80.69 86 GLU A C 1
ATOM 648 O O . GLU A 1 86 ? -2.830 1.237 -11.058 1.00 80.69 86 GLU A O 1
ATOM 653 N N . LEU A 1 87 ? -1.632 -0.581 -11.599 1.00 82.38 87 LEU A N 1
ATOM 654 C CA . LEU A 1 87 ? -1.054 -0.738 -10.264 1.00 82.38 87 LEU A CA 1
ATOM 655 C C . LEU A 1 87 ? 0.005 0.341 -9.971 1.00 82.38 87 LEU A C 1
ATOM 657 O O . LEU A 1 87 ? -0.029 0.939 -8.894 1.00 82.38 87 LEU A O 1
ATOM 661 N N . LEU A 1 88 ? 0.860 0.693 -10.944 1.00 79.00 88 LEU A N 1
ATOM 662 C CA . LEU A 1 88 ? 1.783 1.838 -10.837 1.00 79.00 88 LEU A CA 1
ATOM 663 C C . LEU A 1 88 ? 1.043 3.156 -10.582 1.00 79.00 88 LEU A C 1
ATOM 665 O O . LEU A 1 88 ? 1.419 3.933 -9.702 1.00 79.00 88 LEU A O 1
ATOM 669 N N . LYS A 1 89 ? -0.044 3.387 -11.323 1.00 81.69 89 LYS A N 1
ATOM 670 C CA . LYS A 1 89 ? -0.900 4.565 -11.163 1.00 81.69 89 LYS A CA 1
ATOM 671 C C . LYS A 1 89 ? -1.585 4.591 -9.797 1.00 81.69 89 LYS A C 1
ATOM 673 O O . LYS A 1 89 ? -1.704 5.656 -9.190 1.00 81.69 89 LYS A O 1
ATOM 678 N N . SER A 1 90 ? -2.006 3.430 -9.296 1.00 78.38 90 SER A N 1
ATOM 679 C CA . SER A 1 90 ? -2.598 3.287 -7.960 1.00 78.38 90 SER A CA 1
ATOM 680 C C . SER A 1 90 ? -1.597 3.605 -6.847 1.00 78.38 90 SER A C 1
ATOM 682 O O . SER A 1 90 ? -1.976 4.222 -5.855 1.00 78.38 90 SER A O 1
ATOM 684 N N . LEU A 1 91 ? -0.317 3.278 -7.045 1.00 75.38 91 LEU A N 1
ATOM 685 C CA . LEU A 1 91 ? 0.791 3.652 -6.158 1.00 75.38 91 LEU A CA 1
ATOM 686 C C . LEU A 1 91 ? 1.187 5.139 -6.256 1.00 75.38 91 LEU A C 1
ATOM 688 O O . LEU A 1 91 ? 2.029 5.610 -5.498 1.00 75.38 91 LEU A O 1
ATOM 692 N N . GLY A 1 92 ? 0.584 5.904 -7.171 1.00 70.94 92 GLY A N 1
ATOM 693 C CA . GLY A 1 92 ? 0.886 7.324 -7.357 1.00 70.94 92 GLY A CA 1
ATOM 694 C C . GLY A 1 92 ? 2.193 7.593 -8.104 1.00 70.94 92 GLY A C 1
ATOM 695 O O . GLY A 1 92 ? 2.622 8.746 -8.171 1.00 70.94 92 GLY A O 1
ATOM 696 N N . PHE A 1 93 ? 2.811 6.564 -8.692 1.00 70.94 93 PHE A N 1
ATOM 697 C CA . PHE A 1 93 ? 3.974 6.739 -9.553 1.00 70.94 93 PHE A CA 1
ATOM 698 C C . PHE A 1 93 ? 3.533 7.146 -10.966 1.00 70.94 93 PHE A C 1
ATOM 700 O O . PHE A 1 93 ? 2.524 6.646 -11.472 1.00 70.94 93 PHE A O 1
ATOM 707 N N . PRO A 1 94 ? 4.267 8.061 -11.623 1.00 63.53 94 PRO A N 1
ATOM 708 C CA . PRO A 1 94 ? 3.997 8.396 -13.011 1.00 63.53 94 PRO A CA 1
ATOM 709 C C . PRO A 1 94 ? 4.226 7.164 -13.890 1.00 63.53 94 PRO A C 1
ATOM 711 O O . PRO A 1 94 ? 5.186 6.418 -13.693 1.00 63.53 94 PRO A O 1
ATOM 714 N N . GLU A 1 95 ? 3.354 6.978 -14.879 1.00 60.94 95 GLU A N 1
ATOM 715 C CA . GLU A 1 95 ? 3.535 5.975 -15.926 1.00 60.94 95 GLU A CA 1
ATOM 716 C C . GLU A 1 95 ? 4.941 6.134 -16.519 1.00 60.94 95 GLU A C 1
ATOM 718 O O . GLU A 1 95 ? 5.352 7.249 -16.878 1.00 60.94 95 GLU A O 1
ATOM 723 N N . ARG A 1 96 ? 5.719 5.043 -16.581 1.00 55.81 96 ARG A N 1
ATOM 724 C CA . ARG A 1 96 ? 7.005 5.085 -17.277 1.00 55.81 96 ARG A CA 1
ATOM 725 C C . ARG A 1 96 ? 6.700 5.371 -18.740 1.00 55.81 96 ARG A C 1
ATOM 727 O O . ARG A 1 96 ? 6.301 4.478 -19.477 1.00 55.81 96 ARG A O 1
ATOM 734 N N . ARG A 1 97 ? 6.889 6.626 -19.156 1.00 44.88 97 ARG A N 1
ATOM 735 C CA . ARG A 1 97 ? 6.859 6.998 -20.569 1.00 44.88 97 ARG A CA 1
ATOM 736 C C . ARG A 1 97 ? 7.810 6.064 -21.309 1.00 44.88 97 ARG A C 1
ATOM 738 O O . ARG A 1 97 ? 9.012 6.078 -21.044 1.00 44.88 97 ARG A O 1
ATOM 745 N N . HIS A 1 98 ? 7.255 5.264 -22.216 1.00 41.16 98 HIS A N 1
ATOM 746 C CA . HIS A 1 98 ? 8.004 4.634 -23.290 1.00 41.16 98 HIS A CA 1
ATOM 747 C C . HIS A 1 98 ? 8.903 5.710 -23.910 1.00 41.16 98 HIS A C 1
ATOM 749 O O . HIS A 1 98 ? 8.407 6.685 -24.479 1.00 41.16 98 HIS A O 1
ATOM 755 N N . TYR A 1 99 ? 10.220 5.572 -23.752 1.00 43.47 99 TYR A N 1
ATOM 756 C CA . TYR A 1 99 ? 11.132 6.242 -24.666 1.00 43.47 99 TYR A CA 1
ATOM 757 C C . TYR A 1 99 ? 10.891 5.606 -26.036 1.00 43.47 99 TYR A C 1
ATOM 759 O O . TYR A 1 99 ? 11.052 4.393 -26.197 1.00 43.47 99 TYR A O 1
ATOM 767 N N . SER A 1 100 ? 10.385 6.437 -26.948 1.00 36.62 100 SER A N 1
ATOM 768 C CA . SER A 1 100 ? 10.352 6.179 -28.386 1.00 36.62 100 SER A CA 1
ATOM 769 C C . SER A 1 100 ? 11.759 6.074 -28.954 1.00 36.62 100 SER A C 1
ATOM 771 O O . SER A 1 100 ? 12.682 6.687 -28.372 1.00 36.62 100 SER A O 1
#

Radius of gyration: 19.88 Å; chains: 1; bounding box: 40×50×56 Å

InterPro domains:
  IPR036186 Serpin superfamily [SSF56574] (27-95)
  IPR042178 Serpin superfamily, domain 1 [G3DSA:3.30.497.10] (24-99)

Secondary structure (DSSP, 8-state):
-HHHHHHHHHHHHHHHHHHHHHHHHHHHT-------TTHHHHHHHHHHHHHHHHS-TTS-----HHHHHHHHHHHHHH--TTHHHHHHHHTTPPP-----

pLDDT: mean 73.39, std 12.31, range [36.62, 90.56]

Foldseek 3Di:
DVVVVVVVVVVVVVVVVVVVVVVVVVVVVPPDPVPPPVVQVVLLVVLVVVVVVPPDPVDDDDDDSVVVLVVLVVVLVVDDPPVVQVSCVSSVHDRPPPDD

Sequence (100 aa):
KRDVETIYHSVANLVFVVSVVLFLTLQVNHSEVIMDAKAMPSAIAGFSAKFCNELDKSKDVVCSPLSAEYLLALLTLGATDPAHNELLKSLGFPERRHYS